Protein AF-A0A2A2QF21-F1 (afdb_monomer)

Nearest PDB structures (foldseek):
  4ogz-assembly2_B  TM=9.546E-01  e=2.483E-03  Bacteroides fragilis NCTC 9343
  4nzj-assembly1_A  TM=9.424E-01  e=3.476E-03  Bacteroides fragilis NCTC 9343
  4m00-assembly1_A  TM=8.814E-01  e=4.841E-02  Staphylococcus aureus subsp. aureus NCTC 8325
  4m03-assembly1_A-2  TM=8.829E-01  e=8.479E-02  Staphylococcus aureus subsp. aureus NCTC 8325
  6d8g-assembly1_A  TM=6.213E-01  e=8.881E+00  Bacteroides uniformis str. 3978 T3 ii

Solvent-accessible surface area (backbone atoms only — not comparable to full-atom values): 3408 Å² total; per-residue (Å²): 107,56,34,78,92,66,50,67,33,30,48,66,43,58,64,45,52,56,45,47,63,37,40,70,79,56,49,73,49,72,57,69,76,53,73,46,81,31,72,19,43,36,34,33,29,29,100,65,31,59,30,73,48,78,45,78,46,77,40,129

Foldseek 3Di:
DEPPDAFQFKDKDQDAPQWDADGGPRDIDGDHPDAAWTFMKMWTQDPVGIDIDTDIDGHD

Structure (mmCIF, N/CA/C/O backbone):
data_AF-A0A2A2QF21-F1
#
_entry.id   AF-A0A2A2QF21-F1
#
loop_
_atom_site.group_PDB
_atom_site.id
_atom_site.type_symbol
_atom_site.label_atom_id
_atom_site.label_alt_id
_atom_site.label_comp_id
_atom_site.label_asym_id
_atom_site.label_entity_id
_atom_site.label_seq_id
_atom_site.pdbx_PDB_ins_code
_atom_site.Cartn_x
_atom_site.Cartn_y
_atom_site.Cartn_z
_atom_site.occupancy
_atom_site.B_iso_or_equiv
_atom_site.auth_seq_id
_atom_site.auth_comp_id
_atom_site.auth_asym_id
_atom_site.auth_atom_id
_atom_site.pdbx_PDB_model_num
ATOM 1 N N . MET A 1 1 ? 3.544 -3.015 -18.077 1.00 47.59 1 MET A N 1
ATOM 2 C CA . MET A 1 1 ? 4.836 -3.480 -17.532 1.00 47.59 1 MET A CA 1
ATOM 3 C C . MET A 1 1 ? 4.774 -3.234 -16.037 1.00 47.59 1 MET A C 1
ATOM 5 O O . MET A 1 1 ? 4.533 -2.101 -15.648 1.00 47.59 1 MET A O 1
ATOM 9 N N . ALA A 1 2 ? 4.787 -4.294 -15.229 1.00 47.19 2 ALA A N 1
ATOM 10 C CA . ALA A 1 2 ? 4.605 -4.205 -13.781 1.00 47.19 2 ALA A CA 1
ATOM 11 C C . ALA A 1 2 ? 5.967 -4.293 -13.085 1.00 47.19 2 ALA A C 1
ATOM 13 O O . ALA A 1 2 ? 6.876 -4.943 -13.600 1.00 47.19 2 ALA A O 1
ATOM 14 N N . ALA A 1 3 ? 6.094 -3.673 -11.913 1.00 52.03 3 ALA A N 1
ATOM 15 C CA . ALA A 1 3 ? 7.286 -3.744 -11.075 1.00 52.03 3 ALA A CA 1
ATOM 16 C C . ALA A 1 3 ? 7.467 -5.141 -10.442 1.00 52.03 3 ALA A C 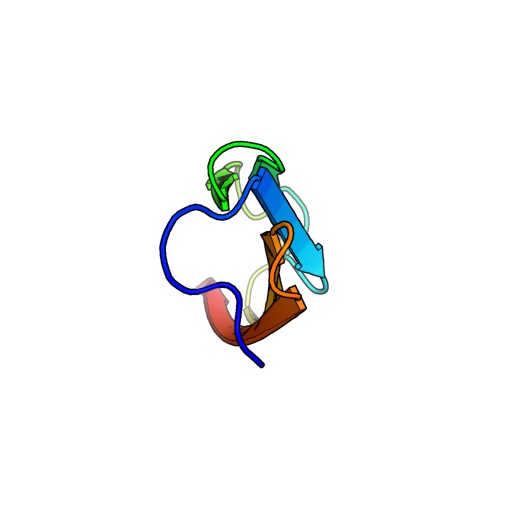1
ATOM 18 O O . ALA A 1 3 ? 7.383 -5.308 -9.230 1.00 52.03 3 ALA A O 1
ATOM 19 N N . THR A 1 4 ? 7.674 -6.182 -11.246 1.00 51.03 4 THR A N 1
ATOM 20 C CA . THR A 1 4 ? 7.976 -7.532 -10.757 1.00 51.03 4 THR A CA 1
ATOM 21 C C . THR A 1 4 ? 9.482 -7.667 -10.528 1.00 51.03 4 THR A C 1
ATOM 23 O O . THR A 1 4 ? 10.258 -7.416 -11.446 1.00 51.03 4 THR A O 1
ATOM 26 N N . GLY A 1 5 ? 9.903 -8.056 -9.317 1.00 57.44 5 GLY A N 1
ATOM 27 C CA . GLY A 1 5 ? 11.254 -8.583 -9.058 1.00 57.44 5 GLY A CA 1
ATOM 28 C C . GLY A 1 5 ? 12.172 -7.792 -8.119 1.00 57.44 5 GLY A C 1
ATOM 29 O O . GLY A 1 5 ? 13.107 -8.397 -7.614 1.00 57.44 5 GLY A O 1
ATOM 30 N N . SER A 1 6 ? 11.934 -6.499 -7.860 1.00 65.50 6 SER A N 1
ATOM 31 C CA . SER A 1 6 ? 12.639 -5.666 -6.851 1.00 65.50 6 SER A CA 1
ATOM 32 C C . SER A 1 6 ? 12.082 -4.232 -6.887 1.00 65.50 6 SER A C 1
ATOM 34 O O . SER A 1 6 ? 12.647 -3.377 -7.570 1.00 65.50 6 SER A O 1
ATOM 36 N N . PRO A 1 7 ? 10.922 -3.952 -6.270 1.00 73.62 7 PRO A N 1
ATOM 37 C CA . PRO A 1 7 ? 10.461 -2.577 -6.079 1.00 73.62 7 PRO A CA 1
ATOM 38 C C . PRO A 1 7 ? 11.495 -1.766 -5.288 1.00 73.62 7 PRO A C 1
ATOM 40 O O . PRO A 1 7 ? 11.927 -2.177 -4.216 1.00 73.62 7 PRO A O 1
ATOM 43 N N . THR A 1 8 ? 11.912 -0.627 -5.839 1.00 81.56 8 THR A N 1
ATOM 44 C CA . THR A 1 8 ? 12.851 0.317 -5.213 1.00 81.56 8 THR A CA 1
ATOM 45 C C . THR A 1 8 ? 12.132 1.401 -4.424 1.00 81.56 8 THR A C 1
ATOM 47 O O . THR A 1 8 ? 12.748 2.069 -3.600 1.00 81.56 8 THR A O 1
ATOM 50 N N . SER A 1 9 ? 10.844 1.618 -4.702 1.00 84.94 9 SER A N 1
ATOM 51 C CA . SER A 1 9 ? 10.027 2.550 -3.943 1.00 84.94 9 SER A CA 1
ATOM 52 C C . SER A 1 9 ? 8.579 2.087 -3.839 1.00 84.94 9 SER A C 1
ATOM 54 O O . SER A 1 9 ? 8.043 1.464 -4.759 1.00 84.94 9 SER A O 1
ATOM 56 N N . PHE A 1 10 ? 7.947 2.419 -2.721 1.00 89.88 10 PHE A N 1
ATOM 57 C CA . PHE A 1 10 ? 6.554 2.143 -2.425 1.00 89.88 10 PHE A CA 1
ATOM 58 C C . PHE A 1 10 ? 5.805 3.431 -2.095 1.00 89.88 10 PHE A C 1
ATOM 60 O O . PHE A 1 10 ? 6.341 4.353 -1.484 1.00 89.88 10 PHE A O 1
ATOM 67 N N . GLY A 1 11 ? 4.536 3.475 -2.476 1.00 90.12 11 GLY A N 1
ATOM 68 C CA . GLY A 1 11 ? 3.615 4.554 -2.154 1.00 90.12 11 GLY A CA 1
ATOM 69 C C . GLY A 1 11 ? 2.282 3.990 -1.693 1.00 90.12 11 GLY A C 1
ATOM 70 O O . GLY A 1 11 ? 1.921 2.865 -2.033 1.00 90.12 11 GLY A O 1
ATOM 71 N N . ALA A 1 12 ? 1.559 4.771 -0.901 1.00 92.06 12 ALA A N 1
ATOM 72 C CA . ALA A 1 12 ? 0.217 4.456 -0.447 1.00 92.06 12 ALA A CA 1
ATOM 73 C C . ALA A 1 12 ? -0.564 5.761 -0.323 1.00 92.06 12 ALA A C 1
ATOM 75 O O . ALA A 1 12 ? -0.079 6.734 0.253 1.00 92.06 12 ALA A O 1
ATOM 76 N N . THR A 1 13 ? -1.771 5.778 -0.869 1.00 91.81 13 THR A N 1
ATOM 77 C CA . THR A 1 13 ? -2.689 6.920 -0.816 1.00 91.81 13 THR A CA 1
ATOM 78 C C . THR A 1 13 ? -4.039 6.455 -0.286 1.00 91.81 13 THR A C 1
ATOM 80 O O . THR A 1 13 ? -4.428 5.313 -0.518 1.00 91.81 13 THR A O 1
ATOM 83 N N . GLY A 1 14 ? -4.740 7.312 0.461 1.00 89.62 14 GLY A N 1
ATOM 84 C CA . GLY A 1 14 ? -6.013 6.951 1.100 1.00 89.62 14 GLY A CA 1
ATOM 85 C C . GLY A 1 14 ? -5.872 6.172 2.413 1.00 89.62 14 GLY A C 1
ATOM 86 O O . GLY A 1 14 ? -6.844 5.573 2.864 1.00 89.62 14 GLY A O 1
ATOM 87 N N . LEU A 1 15 ? -4.678 6.165 3.021 1.00 89.1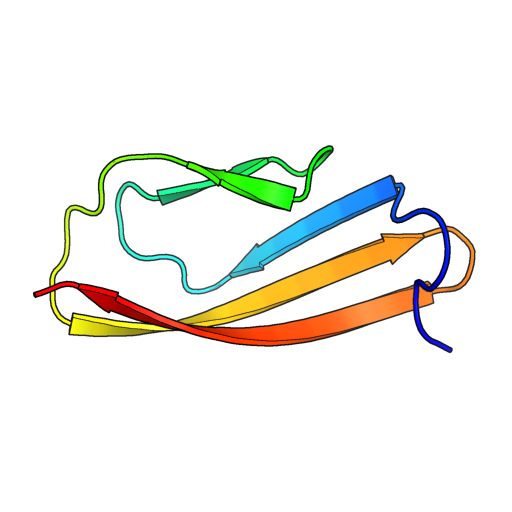9 15 LEU A N 1
ATOM 88 C CA . LEU A 1 15 ? -4.467 5.565 4.339 1.00 89.19 15 LEU A CA 1
ATOM 89 C C . LEU A 1 15 ? -5.341 6.255 5.410 1.00 89.19 15 LEU A C 1
ATOM 91 O O . LEU A 1 15 ? -5.460 7.484 5.389 1.00 89.19 15 LEU A O 1
ATOM 95 N N . PRO A 1 16 ? -5.913 5.489 6.360 1.00 88.88 16 PRO A N 1
ATOM 96 C CA . PRO A 1 16 ? -6.524 6.042 7.564 1.00 88.88 16 PRO A CA 1
ATOM 97 C C . PRO A 1 16 ? -5.563 6.985 8.294 1.00 88.88 16 PRO A C 1
ATOM 99 O O . PRO A 1 16 ? -4.348 6.765 8.305 1.00 88.88 16 PRO A O 1
ATOM 102 N N . GLY A 1 17 ? -6.113 8.004 8.959 1.00 89.94 17 GLY A N 1
ATOM 103 C CA . GLY A 1 17 ? -5.326 8.900 9.806 1.00 89.94 17 GLY A CA 1
ATOM 104 C C . GLY A 1 17 ? -4.481 8.110 10.809 1.00 89.94 17 GLY A C 1
ATOM 105 O O . GLY A 1 17 ? -4.956 7.138 11.388 1.00 89.94 17 GLY A O 1
ATOM 106 N N . GLY A 1 18 ? -3.216 8.496 10.975 1.00 86.81 18 GLY A N 1
ATOM 107 C CA . GLY A 1 18 ? -2.277 7.820 11.876 1.00 86.81 18 GLY A CA 1
ATOM 108 C C . GLY A 1 18 ? -1.562 6.594 11.292 1.00 86.81 18 GLY A C 1
ATOM 109 O O . GLY A 1 18 ? -0.652 6.082 11.942 1.00 86.81 18 GLY A O 1
ATOM 110 N N . LEU A 1 19 ? -1.894 6.163 10.067 1.00 90.25 19 LEU A N 1
ATOM 111 C CA . LEU A 1 19 ? -1.086 5.209 9.302 1.00 90.25 19 LEU A CA 1
ATOM 112 C C . LEU A 1 19 ? -0.180 5.926 8.294 1.00 90.25 19 LEU A C 1
ATOM 114 O O . LEU A 1 19 ? -0.564 6.914 7.671 1.00 90.25 19 LEU A O 1
ATOM 118 N N . GLY A 1 20 ? 1.017 5.382 8.092 1.00 90.88 20 GLY A N 1
ATOM 119 C CA . GLY A 1 20 ? 1.962 5.805 7.062 1.00 90.88 20 GLY A CA 1
ATOM 120 C C . GLY A 1 20 ? 2.605 4.602 6.382 1.00 90.88 20 GLY A C 1
ATOM 121 O O . GLY A 1 20 ? 2.719 3.532 6.977 1.00 90.88 20 GLY A O 1
ATOM 122 N N . VAL A 1 21 ? 3.025 4.770 5.129 1.00 91.94 21 VAL A N 1
ATOM 123 C CA . VAL A 1 21 ? 3.770 3.747 4.386 1.00 91.94 21 VAL A CA 1
ATOM 124 C C . VAL A 1 21 ? 5.261 4.051 4.418 1.00 91.94 21 VAL A C 1
ATOM 126 O O . VAL A 1 21 ? 5.689 5.187 4.214 1.00 91.94 21 VAL A O 1
ATOM 129 N N . ASN A 1 22 ? 6.070 3.023 4.636 1.00 8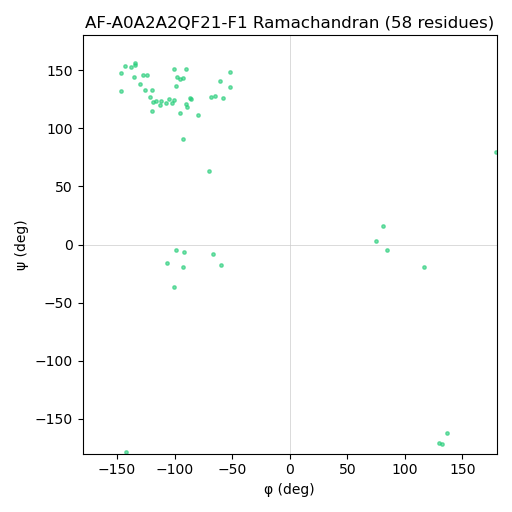8.81 22 ASN A N 1
ATOM 130 C CA . ASN A 1 22 ? 7.501 3.102 4.430 1.00 88.81 22 ASN A CA 1
ATOM 131 C C . ASN A 1 22 ? 7.794 2.964 2.933 1.00 88.81 22 ASN A C 1
ATOM 133 O O . ASN A 1 22 ? 7.631 1.891 2.355 1.00 88.81 22 ASN A O 1
ATOM 137 N N . GLY A 1 23 ? 8.262 4.043 2.310 1.00 85.31 23 GLY A N 1
ATOM 138 C CA . GLY A 1 23 ? 8.539 4.060 0.876 1.00 85.31 23 GLY A CA 1
ATOM 139 C C . GLY A 1 23 ? 9.691 3.162 0.419 1.00 85.31 23 GLY A C 1
ATOM 140 O O . GLY A 1 23 ? 9.863 3.011 -0.781 1.00 85.31 23 GLY A O 1
ATOM 141 N N . SER A 1 24 ? 10.467 2.562 1.325 1.00 82.62 24 SER A N 1
ATOM 142 C CA . SER A 1 24 ? 11.574 1.649 1.000 1.00 82.62 24 SER A CA 1
ATOM 143 C C . SER A 1 24 ? 11.185 0.176 1.163 1.00 82.62 24 SER A C 1
ATOM 145 O O . SER A 1 24 ? 11.579 -0.663 0.360 1.00 82.62 24 SER A O 1
ATOM 147 N N . THR A 1 25 ? 10.361 -0.152 2.165 1.00 82.62 25 THR A N 1
ATOM 148 C CA . THR A 1 25 ? 9.949 -1.542 2.451 1.00 82.62 25 THR A CA 1
ATOM 149 C C . THR A 1 25 ? 8.508 -1.863 2.060 1.00 82.62 25 THR A C 1
ATOM 151 O O . THR A 1 25 ? 8.134 -3.031 2.022 1.00 82.62 25 THR A O 1
ATOM 154 N N . GLY A 1 26 ? 7.678 -0.848 1.816 1.00 84.94 26 GLY A N 1
ATOM 155 C CA . GLY A 1 26 ? 6.243 -1.001 1.576 1.00 84.94 26 GLY A CA 1
ATOM 156 C C . GLY A 1 26 ? 5.428 -1.306 2.834 1.00 84.94 26 GLY A C 1
ATOM 157 O O . GLY A 1 26 ? 4.217 -1.491 2.741 1.00 84.94 26 GLY A O 1
ATOM 158 N N . ALA A 1 27 ? 6.057 -1.345 4.014 1.00 87.88 27 ALA A N 1
ATOM 159 C CA . ALA A 1 27 ? 5.359 -1.603 5.267 1.00 87.88 27 ALA A CA 1
ATOM 160 C C . ALA A 1 27 ? 4.442 -0.426 5.629 1.00 87.88 27 ALA A C 1
ATOM 162 O O . ALA A 1 27 ? 4.895 0.716 5.700 1.00 87.88 27 ALA A O 1
ATOM 163 N N . ILE A 1 28 ? 3.165 -0.708 5.887 1.00 90.75 28 ILE A N 1
ATOM 164 C CA . ILE A 1 28 ? 2.222 0.261 6.451 1.00 90.75 28 ILE A CA 1
ATOM 165 C C . ILE A 1 28 ? 2.287 0.129 7.972 1.00 90.75 28 ILE A C 1
ATOM 167 O O . ILE A 1 28 ? 2.050 -0.946 8.517 1.00 90.75 28 ILE A O 1
ATOM 171 N N . THR A 1 29 ? 2.630 1.215 8.654 1.00 89.06 29 THR A N 1
ATOM 172 C CA . THR A 1 29 ? 2.827 1.252 10.107 1.00 89.06 29 THR A CA 1
ATOM 173 C C . THR A 1 29 ? 2.147 2.465 10.717 1.00 89.06 29 THR A C 1
ATOM 175 O O . THR A 1 29 ? 1.967 3.481 10.047 1.00 89.06 29 THR A O 1
ATOM 178 N N . GLY A 1 30 ? 1.825 2.376 12.002 1.00 88.38 30 GLY A N 1
ATOM 179 C CA . GLY A 1 30 ? 1.198 3.446 12.767 1.00 88.38 30 GLY A CA 1
ATOM 180 C C . GLY A 1 30 ? -0.024 2.947 13.524 1.00 88.38 30 GLY A C 1
ATOM 181 O O . GLY A 1 30 ? -0.288 1.744 13.568 1.00 88.38 30 GLY A O 1
ATOM 182 N N . THR A 1 31 ? -0.768 3.885 14.099 1.00 89.25 31 THR A N 1
ATOM 183 C CA . THR A 1 31 ? -1.986 3.594 14.858 1.00 89.25 31 THR A CA 1
ATOM 184 C C . THR A 1 31 ? -3.145 4.309 14.177 1.00 89.25 31 THR A C 1
ATOM 186 O O . THR A 1 31 ? -3.138 5.541 14.139 1.00 89.25 31 THR A O 1
ATOM 189 N N . PRO A 1 32 ? -4.127 3.582 13.622 1.00 88.25 32 PRO A N 1
ATOM 190 C CA . PRO A 1 32 ? -5.256 4.204 12.955 1.00 88.25 32 PRO A CA 1
ATOM 191 C C . PRO A 1 32 ? -6.086 4.997 13.973 1.00 88.25 32 PRO A C 1
ATOM 193 O O . PRO A 1 32 ? -6.475 4.474 15.014 1.00 88.25 32 PRO A O 1
ATOM 196 N N . THR A 1 33 ? -6.346 6.267 13.675 1.00 88.69 33 THR A N 1
ATOM 197 C CA . THR A 1 33 ? -7.148 7.176 14.511 1.00 88.69 33 THR A CA 1
ATOM 198 C C . THR A 1 33 ? -8.590 7.314 14.029 1.00 88.69 33 THR A C 1
ATOM 200 O O . THR A 1 33 ? -9.395 7.972 14.683 1.00 88.69 33 THR A O 1
ATOM 203 N N . ALA A 1 34 ? -8.922 6.700 12.891 1.00 86.44 34 ALA A N 1
ATOM 204 C CA . ALA A 1 34 ? -10.250 6.715 12.298 1.00 86.44 34 ALA A CA 1
ATOM 205 C C . ALA A 1 34 ? -10.740 5.284 12.049 1.00 86.44 34 ALA A C 1
ATOM 207 O O . ALA A 1 34 ? -10.012 4.457 11.495 1.00 86.44 34 ALA A O 1
ATOM 208 N N 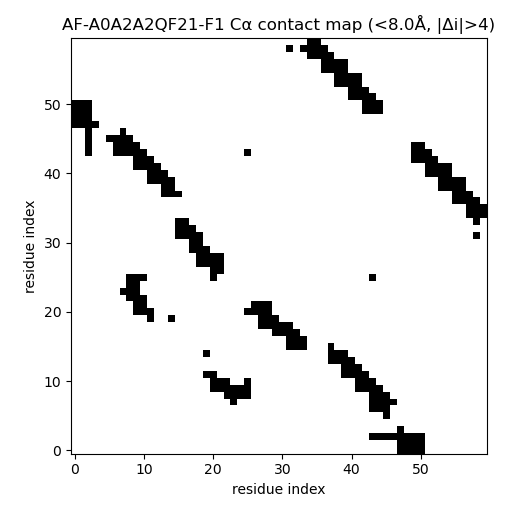. THR A 1 35 ? -11.983 5.017 12.445 1.00 89.75 35 THR A N 1
ATOM 209 C CA . THR A 1 35 ? -12.698 3.769 12.167 1.00 89.75 35 THR A CA 1
ATOM 210 C C . THR A 1 35 ? -13.469 3.886 10.852 1.00 89.75 35 THR A C 1
ATOM 212 O O . THR A 1 35 ? -13.854 4.980 10.434 1.00 89.75 35 THR A O 1
ATOM 215 N N . GLY A 1 36 ? -13.663 2.766 10.160 1.00 90.88 36 GLY A N 1
ATOM 216 C CA . GLY A 1 36 ? -14.346 2.708 8.869 1.00 90.88 36 GLY A CA 1
ATOM 217 C C . GLY A 1 36 ? -13.602 1.896 7.812 1.00 90.88 36 GLY A C 1
ATOM 218 O O . GLY A 1 36 ? -12.621 1.204 8.090 1.00 90.88 36 GLY A O 1
ATOM 219 N N . VAL A 1 37 ? -14.103 1.975 6.579 1.00 92.50 37 VAL A N 1
ATOM 220 C CA . VAL A 1 37 ? -13.543 1.290 5.408 1.00 92.50 37 VAL A CA 1
ATOM 221 C C . VAL A 1 37 ? -12.752 2.286 4.566 1.00 92.50 37 VAL A C 1
ATOM 223 O O . VAL A 1 37 ? -13.299 3.274 4.079 1.00 92.50 37 VAL A O 1
ATOM 226 N N . PHE A 1 38 ? -11.473 1.999 4.356 1.00 92.00 38 PHE A N 1
ATOM 227 C CA . PHE A 1 38 ? -10.537 2.835 3.616 1.00 92.00 38 PHE A CA 1
ATOM 228 C C . PHE A 1 38 ? -10.053 2.097 2.373 1.00 92.00 38 PHE A C 1
ATOM 230 O O . PHE A 1 38 ? -9.511 0.996 2.457 1.00 92.00 38 PHE A O 1
ATOM 237 N N . ASN A 1 39 ? -10.247 2.714 1.209 1.00 93.81 39 ASN A N 1
ATOM 238 C CA . ASN A 1 39 ? -9.793 2.185 -0.073 1.00 93.81 39 ASN A CA 1
ATOM 239 C C . ASN A 1 39 ? -8.405 2.762 -0.357 1.00 93.81 39 ASN A C 1
ATOM 241 O O . ASN A 1 39 ? -8.273 3.853 -0.910 1.00 93.81 39 ASN A O 1
ATOM 245 N N . VAL A 1 40 ? -7.371 2.049 0.076 1.00 92.69 40 VAL A N 1
ATOM 246 C CA . VAL A 1 40 ? -5.980 2.481 -0.029 1.00 92.69 40 VAL A CA 1
ATOM 247 C C . VAL A 1 40 ? -5.425 2.061 -1.379 1.00 92.69 40 VAL A C 1
ATOM 249 O O . VAL A 1 40 ? -5.453 0.886 -1.724 1.00 92.69 40 VAL A O 1
ATOM 252 N N . THR A 1 41 ? -4.870 2.991 -2.147 1.00 93.62 41 THR A N 1
ATOM 253 C CA . THR A 1 41 ? -4.138 2.638 -3.370 1.00 93.62 41 THR A CA 1
ATOM 254 C C . THR A 1 41 ? -2.659 2.550 -3.048 1.00 93.62 41 THR A C 1
ATOM 256 O O . THR A 1 41 ? -2.038 3.562 -2.719 1.00 93.62 41 THR A O 1
ATOM 259 N N . ILE A 1 42 ? -2.105 1.343 -3.137 1.00 91.94 42 ILE A N 1
ATOM 260 C CA . ILE A 1 42 ? -0.678 1.075 -2.988 1.00 91.94 42 ILE A CA 1
ATOM 261 C C . ILE A 1 42 ? -0.003 1.025 -4.357 1.00 91.94 42 ILE A C 1
ATOM 263 O O . ILE A 1 42 ? -0.556 0.509 -5.329 1.00 91.94 42 ILE A O 1
ATOM 267 N N . SER A 1 43 ? 1.211 1.550 -4.433 1.00 90.38 43 SER A N 1
ATOM 268 C CA . SER A 1 43 ? 2.031 1.568 -5.639 1.00 90.38 43 SER A CA 1
ATOM 269 C C . SER A 1 43 ? 3.424 1.043 -5.336 1.00 90.38 43 SER A C 1
ATOM 271 O O . SER A 1 43 ? 4.015 1.411 -4.326 1.00 90.38 43 SER A O 1
ATOM 273 N N . ALA A 1 44 ? 3.963 0.227 -6.230 1.00 88.56 44 ALA A N 1
ATOM 274 C CA . ALA A 1 44 ? 5.322 -0.287 -6.180 1.00 88.56 44 ALA A CA 1
ATOM 275 C C . ALA A 1 44 ? 6.045 0.129 -7.464 1.00 88.56 44 ALA A C 1
ATOM 277 O O . ALA A 1 44 ? 5.537 -0.092 -8.563 1.00 88.56 44 ALA A O 1
ATOM 278 N N . ILE A 1 45 ? 7.209 0.757 -7.336 1.00 88.44 45 ILE A N 1
ATOM 279 C CA . ILE A 1 45 ? 7.960 1.364 -8.438 1.00 88.44 45 ILE A CA 1
ATOM 280 C C . ILE A 1 45 ? 9.321 0.680 -8.528 1.00 88.44 45 ILE A C 1
ATOM 282 O O . ILE A 1 45 ? 10.000 0.519 -7.515 1.00 88.44 45 ILE A O 1
ATOM 286 N N . ASN A 1 46 ? 9.736 0.301 -9.734 1.00 83.00 46 ASN A N 1
ATOM 287 C CA . ASN A 1 46 ? 11.111 -0.080 -10.044 1.00 83.00 46 ASN A CA 1
ATOM 288 C C . ASN A 1 46 ? 11.518 0.415 -11.438 1.00 83.00 46 ASN A C 1
ATOM 290 O O . ASN A 1 46 ? 10.732 1.036 -12.150 1.00 83.00 46 ASN A O 1
ATOM 294 N N . SER A 1 47 ? 12.746 0.095 -11.856 1.00 78.44 47 SER A N 1
ATOM 295 C CA . SER A 1 47 ? 13.259 0.454 -13.186 1.00 78.44 47 SER A CA 1
ATOM 296 C C . SER A 1 47 ? 12.440 -0.118 -14.357 1.00 78.44 47 SER A C 1
ATOM 298 O O . SER A 1 47 ? 12.595 0.351 -15.480 1.00 78.44 47 SER A O 1
ATOM 300 N N . GLY A 1 48 ? 11.604 -1.134 -14.122 1.00 78.88 48 GLY A N 1
ATOM 301 C CA . GLY A 1 48 ? 10.725 -1.747 -15.120 1.00 78.88 48 GLY A CA 1
ATOM 302 C C . GLY A 1 48 ? 9.319 -1.138 -15.184 1.00 78.88 48 GLY A C 1
ATOM 303 O O . GLY A 1 48 ? 8.546 -1.507 -16.069 1.00 78.88 48 GLY A O 1
ATOM 304 N N . GLY A 1 49 ? 8.973 -0.223 -14.270 1.00 82.56 49 GLY A N 1
ATOM 305 C CA . GLY A 1 49 ? 7.703 0.501 -14.262 1.00 82.56 49 GLY A CA 1
ATOM 306 C C . GLY A 1 49 ? 7.061 0.610 -12.880 1.00 82.56 49 GLY A C 1
ATOM 307 O O . GLY A 1 49 ? 7.699 0.422 -11.844 1.00 82.56 49 GLY A O 1
ATOM 308 N N . THR A 1 50 ? 5.763 0.911 -12.872 1.00 86.12 50 THR A N 1
ATOM 309 C CA . THR A 1 50 ? 4.956 1.055 -11.655 1.00 86.12 50 THR A CA 1
ATOM 310 C C . THR A 1 50 ? 3.830 0.028 -11.660 1.00 86.12 50 THR A C 1
ATOM 312 O O . THR A 1 50 ? 3.027 -0.021 -12.589 1.00 86.12 50 THR A O 1
ATOM 315 N N . GLY A 1 51 ? 3.773 -0.811 -10.628 1.00 86.38 51 GLY A N 1
ATOM 316 C CA . GLY A 1 51 ? 2.597 -1.614 -10.301 1.00 86.38 51 GLY A CA 1
ATOM 317 C C . GLY A 1 51 ? 1.718 -0.867 -9.302 1.00 86.38 51 GLY A C 1
ATOM 318 O O . GLY A 1 51 ? 2.231 -0.180 -8.421 1.00 86.38 51 GLY A O 1
ATOM 319 N N . SER A 1 52 ? 0.400 -0.987 -9.417 1.00 89.81 52 SER A N 1
ATOM 320 C CA . SE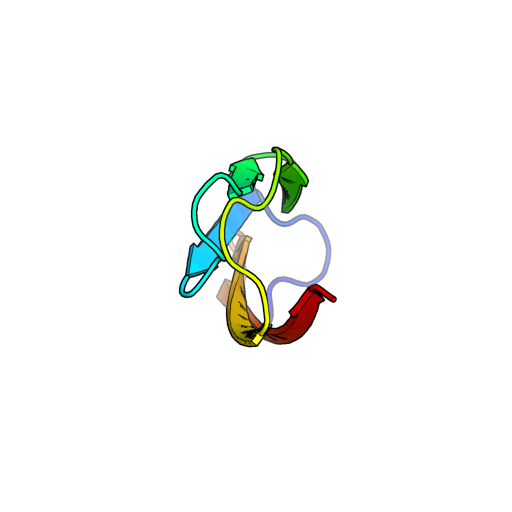R A 1 52 ? -0.540 -0.410 -8.451 1.00 89.81 52 SER A CA 1
ATOM 321 C C . SER A 1 52 ? -1.625 -1.417 -8.106 1.00 89.81 52 SER A C 1
ATOM 323 O O . SER A 1 52 ? -2.039 -2.199 -8.960 1.00 89.81 52 SER A O 1
ATOM 325 N N . ALA A 1 53 ? -2.063 -1.407 -6.852 1.00 88.81 53 ALA A N 1
ATOM 326 C CA . ALA A 1 53 ? -3.123 -2.262 -6.345 1.00 88.81 53 ALA A CA 1
ATOM 327 C C . ALA A 1 53 ? -3.968 -1.500 -5.322 1.00 88.81 53 ALA A C 1
ATOM 329 O O . ALA A 1 53 ? -3.488 -0.580 -4.658 1.00 88.81 53 ALA A O 1
ATOM 330 N N . THR A 1 54 ? -5.227 -1.899 -5.183 1.00 91.81 54 THR A N 1
ATOM 331 C CA . THR A 1 54 ? -6.124 -1.350 -4.167 1.00 91.81 54 THR A CA 1
A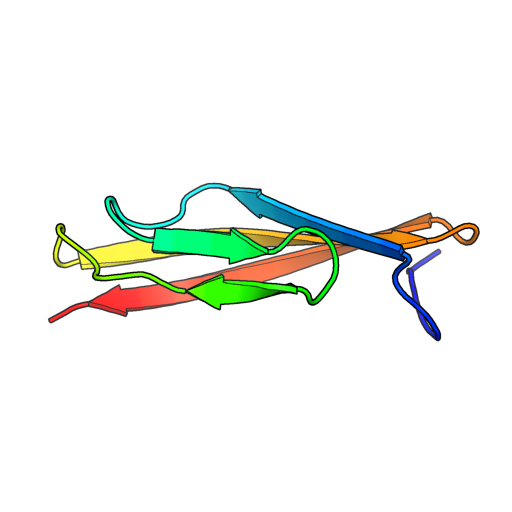TOM 332 C C . THR A 1 54 ? -6.198 -2.316 -2.992 1.00 91.81 54 THR A C 1
ATOM 334 O O . THR A 1 54 ? -6.520 -3.490 -3.161 1.00 91.81 54 THR A O 1
ATOM 337 N N . LEU A 1 55 ? -5.892 -1.813 -1.803 1.00 89.38 55 LEU A N 1
ATOM 338 C CA . LEU A 1 55 ? -6.013 -2.487 -0.523 1.00 89.38 55 LEU A CA 1
ATOM 339 C C . LEU A 1 55 ? -7.186 -1.875 0.241 1.00 89.38 55 LEU A C 1
ATOM 341 O O . LEU A 1 55 ? -7.191 -0.683 0.535 1.00 89.38 55 LEU A O 1
ATOM 345 N N . VAL A 1 56 ? -8.166 -2.697 0.596 1.00 91.75 56 VAL A N 1
ATOM 346 C CA . VAL A 1 56 ? -9.260 -2.267 1.469 1.00 91.75 56 VAL A CA 1
ATOM 347 C C . VAL A 1 56 ? -8.851 -2.519 2.917 1.00 91.75 56 VAL A C 1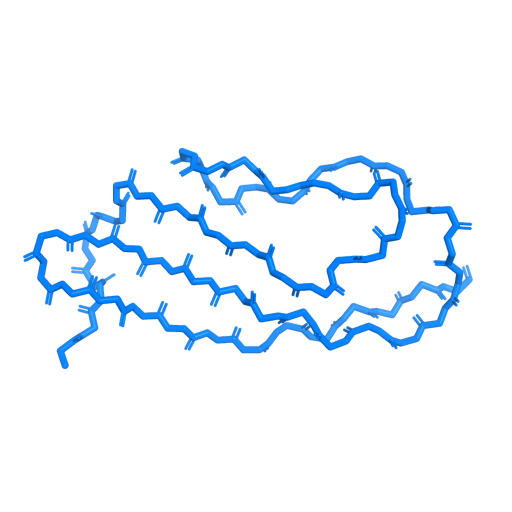
ATOM 349 O O . VAL A 1 56 ? -8.598 -3.660 3.299 1.00 91.75 56 VAL A O 1
ATOM 352 N N . ILE A 1 57 ? -8.773 -1.455 3.713 1.00 88.94 57 ILE A N 1
ATOM 353 C CA . ILE A 1 57 ? -8.507 -1.521 5.151 1.00 88.94 57 ILE A CA 1
ATOM 354 C C . ILE A 1 57 ? -9.814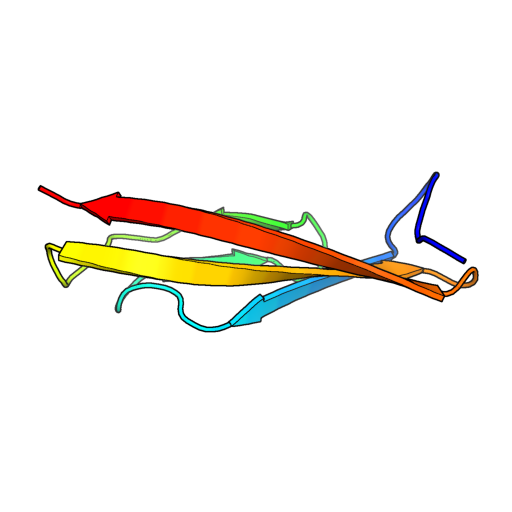 -1.257 5.889 1.00 88.94 57 ILE A C 1
ATOM 356 O O . ILE A 1 57 ? -10.444 -0.221 5.689 1.00 88.94 57 ILE A O 1
ATOM 360 N N . THR A 1 58 ? -10.200 -2.172 6.769 1.00 90.56 58 THR A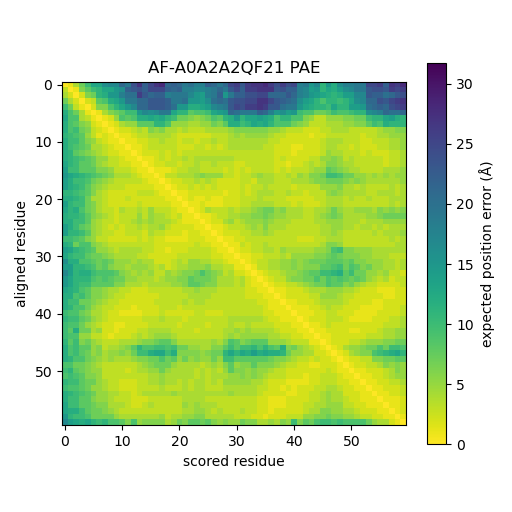 N 1
ATOM 361 C CA . THR A 1 58 ? -11.363 -2.011 7.644 1.00 90.56 58 THR A CA 1
ATOM 362 C C . THR A 1 58 ? -10.883 -1.886 9.084 1.00 90.56 58 THR A C 1
ATOM 364 O O . THR A 1 58 ? -10.218 -2.788 9.589 1.00 90.56 58 THR A O 1
ATOM 367 N N . ILE A 1 59 ? -11.197 -0.759 9.723 1.00 87.44 59 ILE A N 1
ATOM 368 C CA . ILE A 1 59 ? -10.893 -0.484 11.131 1.00 87.44 59 ILE A CA 1
ATOM 369 C C . ILE A 1 59 ? -12.219 -0.438 11.898 1.00 87.44 59 ILE A C 1
ATOM 371 O O . ILE A 1 59 ? -13.091 0.358 11.545 1.00 87.44 59 ILE A O 1
ATOM 375 N N . ASN A 1 60 ? -12.353 -1.277 12.928 1.00 83.25 60 ASN A N 1
ATOM 376 C CA . ASN A 1 60 ? -13.563 -1.412 13.749 1.00 83.25 60 ASN A CA 1
ATOM 377 C C . ASN A 1 60 ? -13.371 -0.778 15.123 1.00 83.25 60 ASN A C 1
ATOM 379 O O . ASN A 1 60 ? -12.280 -0.989 15.698 1.00 83.25 60 ASN A O 1
#

Sequence (60 aa):
MAATGSPTSFGATGLPGGLGVNGSTGAITGTPTATGVFNVTISAINSGGTGSATLVITIN

Mean predicted aligned error: 5.54 Å

Radius of gyration: 12.25 Å; Cα contacts (8 Å, |Δi|>4): 134; chains: 1; bounding box: 28×18×32 Å

Secondary structure (DSSP, 8-state):
----S--SEEEEESPPTTEEE-TTT--EEE---S-EEEEEEEEEEETTEEEEEEEEEEE-

pLDDT: mean 84.62, std 11.25, range [47.19, 93.81]